P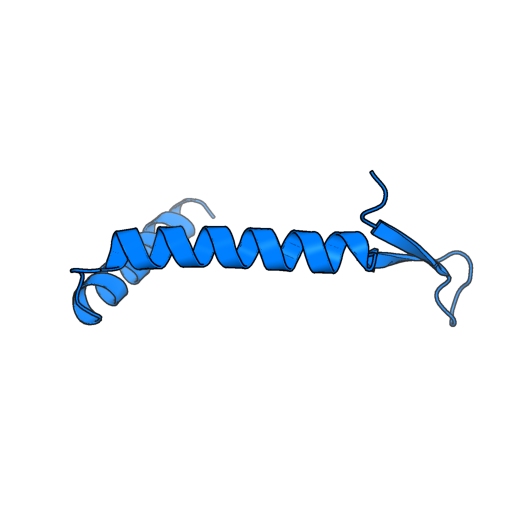rotein AF-A0A956S5C3-F1 (afdb_monomer)

Foldseek 3Di:
DQQWDWDADPVGRVHTDIDGDPVNVVVVVVVVVVVVVVVCVVCVPPDPVNVVVVVVVVVVVVVVVD

Structure (mmCIF, N/CA/C/O backbone):
data_AF-A0A956S5C3-F1
#
_entry.id   AF-A0A956S5C3-F1
#
loop_
_atom_site.group_PDB
_atom_site.id
_atom_site.type_symbol
_atom_site.label_atom_id
_atom_site.label_alt_id
_atom_site.label_comp_id
_atom_site.label_as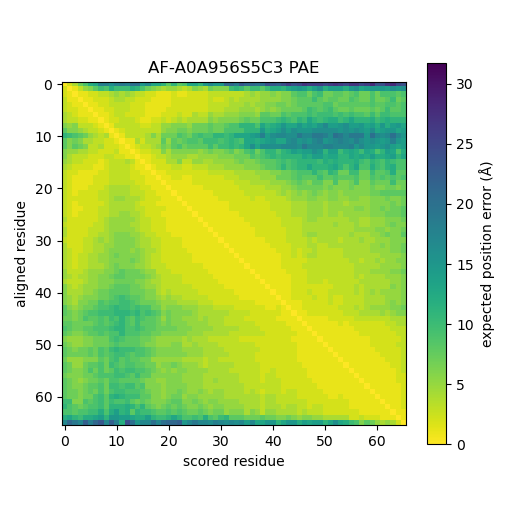ym_id
_atom_site.label_entity_id
_atom_site.label_seq_id
_atom_site.pdbx_PDB_ins_code
_atom_site.Cartn_x
_atom_site.Cartn_y
_atom_site.Cartn_z
_atom_site.occupancy
_atom_site.B_iso_or_equiv
_atom_site.auth_seq_id
_atom_site.auth_comp_id
_atom_site.auth_asym_id
_atom_site.auth_atom_id
_atom_site.pdbx_PDB_model_num
ATOM 1 N N . SER A 1 1 ? 3.612 6.013 -19.994 1.00 66.62 1 SER A N 1
ATOM 2 C CA . SER A 1 1 ? 4.139 6.248 -18.637 1.00 66.62 1 SER A CA 1
ATOM 3 C C . SER A 1 1 ? 5.276 5.279 -18.379 1.00 66.62 1 SER A C 1
ATOM 5 O O . SER A 1 1 ? 5.041 4.082 -18.412 1.00 66.62 1 SER A O 1
ATOM 7 N N . ASP A 1 2 ? 6.498 5.783 -18.208 1.00 89.31 2 ASP A N 1
ATOM 8 C CA . ASP A 1 2 ? 7.728 4.989 -18.045 1.00 89.31 2 ASP A CA 1
ATOM 9 C C . ASP A 1 2 ? 7.975 4.637 -16.567 1.00 89.31 2 ASP A C 1
ATOM 11 O O . ASP A 1 2 ? 8.837 5.207 -15.901 1.00 89.31 2 ASP A O 1
ATOM 15 N N . LEU A 1 3 ? 7.096 3.802 -16.007 1.00 96.00 3 LEU A N 1
ATOM 16 C CA . LEU A 1 3 ? 7.106 3.451 -14.577 1.00 96.00 3 LEU A CA 1
ATOM 17 C C . LEU A 1 3 ? 7.592 2.022 -14.311 1.00 96.00 3 LEU A C 1
ATOM 19 O O . LEU A 1 3 ? 8.023 1.688 -13.211 1.00 96.00 3 LEU A O 1
ATOM 23 N N . ILE A 1 4 ? 7.517 1.168 -15.325 1.00 96.19 4 ILE A N 1
ATOM 24 C CA . ILE A 1 4 ? 7.954 -0.216 -15.236 1.00 96.19 4 ILE A CA 1
ATOM 25 C C . ILE A 1 4 ? 8.856 -0.543 -16.412 1.00 96.19 4 ILE A C 1
ATOM 27 O O . ILE A 1 4 ? 8.600 -0.124 -17.539 1.00 96.19 4 ILE A O 1
ATOM 31 N N . GLN A 1 5 ? 9.867 -1.360 -16.152 1.00 95.12 5 GLN A N 1
ATOM 32 C CA . GLN A 1 5 ? 10.736 -1.922 -17.171 1.00 95.12 5 GLN A CA 1
ATOM 33 C C . GLN A 1 5 ? 10.659 -3.447 -17.128 1.00 95.12 5 GLN A C 1
ATOM 35 O O . GLN A 1 5 ? 10.583 -4.061 -16.065 1.00 95.12 5 GLN A O 1
ATOM 40 N N . ARG A 1 6 ? 10.672 -4.072 -18.310 1.00 94.50 6 ARG A N 1
ATOM 41 C CA . ARG A 1 6 ? 10.726 -5.529 -18.467 1.00 94.50 6 ARG A CA 1
ATOM 42 C C . ARG A 1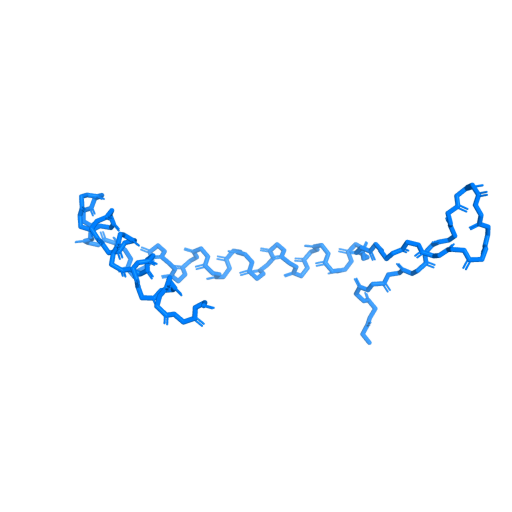 6 ? 12.149 -5.943 -18.820 1.00 94.50 6 ARG A C 1
ATOM 44 O O . ARG A 1 6 ? 12.588 -5.718 -19.946 1.00 94.50 6 ARG A O 1
ATOM 51 N N . VAL A 1 7 ? 12.859 -6.559 -17.883 1.00 92.75 7 VAL A N 1
ATOM 52 C CA . VAL A 1 7 ? 14.245 -7.020 -18.081 1.00 92.75 7 VAL A CA 1
ATOM 53 C C . VAL A 1 7 ? 14.289 -8.534 -18.299 1.00 92.75 7 VAL A C 1
ATOM 55 O O . VAL A 1 7 ? 13.510 -9.242 -17.662 1.00 92.75 7 VAL A O 1
ATOM 58 N N . PRO A 1 8 ? 15.127 -9.058 -19.217 1.00 92.38 8 PRO A N 1
ATOM 59 C CA . PRO A 1 8 ? 15.337 -10.500 -19.337 1.00 92.38 8 PRO A CA 1
ATOM 60 C C . PRO A 1 8 ? 15.844 -11.085 -18.023 1.00 92.38 8 PRO A C 1
ATOM 62 O O . PRO A 1 8 ? 16.606 -10.447 -17.297 1.00 92.38 8 PRO A O 1
ATOM 65 N N . VAL A 1 9 ? 15.396 -12.298 -17.736 1.00 91.88 9 VAL A N 1
ATOM 66 C CA . VAL A 1 9 ? 15.904 -13.104 -16.630 1.00 91.88 9 VAL A CA 1
ATOM 67 C C . VAL A 1 9 ? 17.165 -13.826 -17.117 1.00 91.88 9 VAL A C 1
ATOM 69 O O . VAL A 1 9 ? 17.230 -14.223 -18.281 1.00 91.88 9 VAL A O 1
ATOM 72 N N . ALA A 1 10 ? 18.188 -13.935 -16.266 1.00 90.06 10 ALA A N 1
ATOM 73 C CA . ALA A 1 10 ? 19.495 -14.469 -16.665 1.00 90.06 10 ALA A CA 1
ATOM 74 C C . ALA A 1 10 ? 19.419 -15.959 -17.040 1.00 90.06 10 ALA A C 1
ATOM 76 O O . ALA A 1 10 ? 20.153 -16.426 -17.906 1.00 90.06 10 ALA A O 1
ATOM 77 N N . GLU A 1 11 ? 18.498 -16.681 -16.408 1.00 91.69 11 GLU A N 1
ATOM 78 C CA . GLU A 1 11 ? 18.290 -18.117 -16.541 1.00 91.69 11 GLU A CA 1
ATOM 79 C C . GLU A 1 11 ? 17.470 -18.501 -17.789 1.00 91.69 11 GLU A C 1
ATOM 81 O O . GLU A 1 11 ? 17.684 -19.570 -18.354 1.00 91.69 11 GLU A O 1
ATOM 86 N N . ASP A 1 12 ? 16.546 -17.643 -18.247 1.00 91.19 12 ASP A N 1
ATOM 87 C CA . ASP A 1 12 ? 15.758 -17.854 -19.473 1.00 91.19 12 ASP A CA 1
ATOM 88 C C . ASP A 1 12 ? 15.381 -16.507 -20.110 1.00 91.19 12 ASP A C 1
ATOM 90 O O . ASP A 1 12 ? 14.558 -15.752 -19.589 1.00 91.19 12 ASP A O 1
ATOM 94 N N . ALA A 1 13 ? 15.943 -16.222 -21.289 1.00 82.69 13 ALA A N 1
ATOM 95 C CA . ALA A 1 13 ? 15.733 -14.962 -22.004 1.00 82.69 13 ALA A CA 1
ATOM 96 C C . ALA A 1 13 ? 14.286 -14.745 -22.501 1.00 82.69 13 ALA A C 1
ATOM 98 O O . ALA A 1 13 ? 13.916 -13.608 -22.830 1.00 82.69 13 ALA A O 1
ATOM 99 N N . ARG A 1 14 ? 13.463 -15.804 -22.553 1.00 91.75 14 ARG A N 1
ATOM 100 C CA . ARG A 1 14 ? 12.020 -15.715 -22.846 1.00 91.75 14 ARG A CA 1
ATOM 101 C C . ARG A 1 14 ? 11.244 -15.175 -21.648 1.00 91.75 14 ARG A C 1
ATOM 103 O O . ARG A 1 14 ? 10.179 -14.586 -21.831 1.00 91.75 14 ARG A O 1
ATOM 110 N N . LEU A 1 15 ? 11.775 -15.343 -20.436 1.00 92.94 15 LEU A N 1
ATOM 111 C CA . LEU A 1 15 ? 11.203 -14.779 -19.223 1.00 92.94 15 LEU A CA 1
ATOM 112 C C . LEU A 1 15 ? 11.634 -13.318 -19.064 1.00 92.94 15 LEU A C 1
ATOM 114 O O . LEU A 1 15 ? 12.784 -12.935 -19.297 1.00 92.94 15 LEU A O 1
ATOM 118 N N . LYS A 1 16 ? 10.682 -12.480 -18.647 1.00 92.25 16 LYS A N 1
ATOM 119 C CA . LYS A 1 16 ? 10.917 -11.074 -18.315 1.00 92.25 16 LYS A CA 1
ATOM 120 C C . LYS A 1 16 ? 10.501 -10.814 -16.874 1.00 92.25 16 LYS A C 1
ATOM 122 O O . LYS A 1 16 ? 9.374 -11.122 -16.498 1.00 92.25 16 LYS A O 1
ATOM 127 N N . LYS A 1 17 ? 11.378 -10.183 -16.097 1.00 93.12 17 LYS A N 1
ATOM 128 C CA . LYS A 1 17 ? 11.051 -9.622 -14.785 1.00 93.12 17 LYS A CA 1
ATOM 129 C C . LYS A 1 17 ? 10.554 -8.191 -14.958 1.00 93.12 17 LYS A C 1
ATOM 131 O O . LYS A 1 17 ? 11.135 -7.421 -15.722 1.00 93.12 17 LYS A O 1
ATOM 136 N N . ILE A 1 18 ? 9.489 -7.839 -14.244 1.00 94.94 18 ILE A N 1
ATOM 137 C CA . ILE A 1 18 ? 9.027 -6.455 -14.128 1.00 94.94 18 ILE A CA 1
ATOM 138 C C . ILE A 1 18 ? 9.799 -5.806 -12.981 1.00 94.94 18 ILE A C 1
ATOM 140 O O . ILE A 1 18 ? 9.815 -6.331 -11.868 1.00 94.94 18 ILE A O 1
ATOM 144 N N . ILE A 1 19 ? 10.446 -4.682 -13.263 1.00 94.69 19 ILE A N 1
ATOM 145 C CA . ILE A 1 19 ? 11.112 -3.841 -12.269 1.00 94.69 19 ILE A CA 1
ATOM 146 C C . ILE A 1 19 ? 10.525 -2.432 -12.323 1.00 94.69 19 ILE A C 1
ATOM 148 O O . ILE A 1 19 ? 10.059 -1.994 -13.377 1.00 94.69 19 ILE A O 1
ATOM 152 N N . LEU A 1 20 ? 10.544 -1.730 -11.193 1.00 96.06 20 LEU A N 1
ATOM 153 C CA . LEU A 1 20 ? 10.228 -0.305 -11.157 1.00 96.06 20 LEU A CA 1
ATOM 154 C C . LEU A 1 20 ? 11.371 0.480 -11.803 1.00 96.06 20 LEU A C 1
ATOM 156 O O . LEU A 1 20 ? 12.541 0.155 -11.598 1.00 96.06 20 LEU A O 1
ATOM 160 N N . THR A 1 21 ? 11.031 1.507 -12.576 1.00 96.75 21 THR A N 1
ATOM 161 C CA . THR A 1 21 ? 12.019 2.490 -13.034 1.00 96.75 21 THR A CA 1
ATOM 162 C C . THR A 1 21 ? 12.386 3.429 -11.886 1.00 96.75 21 THR A C 1
ATOM 164 O O . THR A 1 21 ? 11.631 3.574 -10.924 1.00 96.75 21 THR A O 1
ATOM 167 N N . GLU A 1 22 ? 13.513 4.130 -12.003 1.00 95.62 22 GLU A N 1
ATOM 168 C CA . GLU A 1 22 ? 13.900 5.181 -11.050 1.00 95.62 22 GLU A CA 1
ATOM 169 C C . GLU A 1 22 ? 12.785 6.228 -10.887 1.00 95.62 22 GLU A C 1
ATOM 171 O O . GLU A 1 22 ? 12.400 6.586 -9.775 1.00 95.62 22 GLU A O 1
ATOM 176 N N . LYS A 1 23 ? 12.161 6.626 -12.002 1.00 96.00 23 LYS A N 1
ATOM 177 C CA . LYS A 1 23 ? 11.002 7.525 -12.002 1.00 96.00 23 LYS A CA 1
ATOM 178 C C . LYS A 1 23 ? 9.840 6.988 -11.162 1.00 96.00 23 LYS A C 1
ATOM 180 O O . LYS A 1 23 ? 9.187 7.763 -10.465 1.00 96.00 23 LYS A O 1
ATOM 185 N N . ALA A 1 24 ? 9.549 5.690 -11.241 1.00 97.06 24 ALA A N 1
ATOM 186 C CA . ALA A 1 24 ? 8.493 5.087 -10.434 1.00 97.06 24 ALA A CA 1
ATOM 187 C C . ALA A 1 24 ? 8.852 5.003 -8.956 1.00 97.06 24 ALA A C 1
ATOM 189 O O . ALA A 1 24 ? 7.964 5.175 -8.129 1.00 97.06 24 ALA A O 1
ATOM 190 N N . MET A 1 25 ? 10.122 4.780 -8.621 1.00 96.69 25 MET A N 1
ATOM 191 C CA . MET A 1 25 ? 10.576 4.786 -7.231 1.00 96.69 25 MET A CA 1
ATOM 192 C C . MET A 1 25 ? 10.397 6.172 -6.602 1.00 96.69 25 MET A C 1
ATOM 194 O O . MET A 1 25 ? 9.768 6.274 -5.553 1.00 96.69 25 MET A O 1
ATOM 198 N N . ILE A 1 26 ? 10.831 7.233 -7.293 1.00 96.81 26 ILE A N 1
ATOM 199 C CA . ILE A 1 26 ? 10.648 8.625 -6.843 1.00 96.81 26 ILE A CA 1
ATOM 200 C C . ILE A 1 26 ? 9.158 8.962 -6.706 1.00 96.81 26 ILE A C 1
ATOM 202 O O . ILE A 1 26 ? 8.726 9.567 -5.727 1.00 96.81 26 ILE A O 1
ATOM 206 N N . LEU A 1 27 ? 8.341 8.564 -7.686 1.00 96.69 27 LEU A N 1
ATOM 207 C CA . LEU A 1 27 ? 6.898 8.784 -7.620 1.00 96.69 27 LEU A CA 1
ATOM 208 C C . LEU A 1 27 ? 6.268 8.044 -6.433 1.00 96.69 27 LEU A C 1
ATOM 210 O O . LEU A 1 27 ? 5.436 8.620 -5.738 1.00 96.69 27 LEU A O 1
ATOM 214 N N . ASN A 1 28 ? 6.662 6.792 -6.200 1.00 96.25 28 ASN A N 1
ATOM 215 C CA . ASN A 1 28 ? 6.175 5.997 -5.081 1.00 96.25 28 ASN A CA 1
ATOM 216 C C . ASN A 1 28 ? 6.532 6.651 -3.743 1.00 96.25 28 ASN A C 1
ATOM 218 O O . ASN A 1 28 ? 5.667 6.763 -2.885 1.00 96.25 28 ASN A O 1
ATOM 222 N N . GLU A 1 29 ? 7.762 7.143 -3.594 1.00 97.12 29 GLU A N 1
ATOM 223 C CA . GLU A 1 29 ? 8.195 7.861 -2.395 1.00 97.12 29 GLU A CA 1
ATOM 224 C C . GLU A 1 29 ? 7.354 9.122 -2.147 1.00 97.12 29 GLU A C 1
ATOM 226 O O . GLU A 1 29 ? 6.830 9.306 -1.049 1.00 97.12 29 GLU A O 1
ATOM 231 N N . ASN A 1 30 ? 7.124 9.937 -3.179 1.00 97.44 30 ASN A N 1
ATOM 232 C CA . ASN A 1 30 ? 6.277 11.129 -3.067 1.00 97.44 30 ASN A CA 1
ATOM 233 C C . ASN A 1 30 ? 4.834 10.787 -2.664 1.00 97.44 30 ASN A C 1
ATOM 235 O O . ASN A 1 30 ? 4.233 11.478 -1.840 1.00 97.44 30 ASN A O 1
ATOM 239 N N . ILE A 1 31 ? 4.274 9.714 -3.230 1.00 97.12 31 ILE A N 1
ATOM 240 C CA . ILE A 1 31 ? 2.935 9.235 -2.869 1.00 97.12 31 ILE A CA 1
ATOM 241 C C . ILE A 1 31 ? 2.923 8.746 -1.417 1.00 97.12 31 ILE A C 1
ATOM 243 O O . ILE A 1 31 ? 2.022 9.116 -0.668 1.00 97.12 31 ILE A O 1
ATOM 247 N N . SER A 1 32 ? 3.928 7.978 -0.990 1.00 97.56 32 SER A N 1
ATOM 248 C CA . SER A 1 32 ? 4.059 7.527 0.399 1.00 97.56 32 SER A CA 1
ATOM 249 C C . SER A 1 32 ? 4.158 8.699 1.376 1.00 97.56 32 SER A C 1
ATOM 251 O O . SER A 1 32 ? 3.501 8.680 2.412 1.00 97.56 32 SER A O 1
ATOM 253 N N . MET A 1 33 ? 4.907 9.754 1.042 1.00 98.00 33 MET A N 1
ATOM 254 C CA . MET A 1 33 ? 4.970 10.969 1.864 1.00 98.00 33 MET A CA 1
ATOM 255 C C . MET A 1 33 ? 3.605 11.657 1.978 1.00 98.00 33 MET A C 1
ATOM 257 O O . MET A 1 33 ? 3.220 12.076 3.070 1.00 98.00 33 MET A O 1
ATOM 261 N N . ALA A 1 34 ? 2.856 11.749 0.876 1.00 97.75 34 ALA A N 1
ATOM 262 C CA . ALA A 1 34 ? 1.515 12.327 0.884 1.00 97.75 34 ALA A CA 1
ATOM 263 C C . ALA A 1 34 ? 0.535 11.494 1.729 1.00 97.75 34 ALA A C 1
ATOM 265 O O . ALA A 1 34 ? -0.208 12.063 2.527 1.00 97.75 34 ALA A O 1
ATOM 266 N N . ILE A 1 35 ? 0.573 10.161 1.604 1.00 97.75 35 ILE A N 1
ATOM 267 C CA . ILE A 1 35 ? -0.229 9.239 2.423 1.00 97.75 35 ILE A CA 1
ATOM 268 C C . ILE A 1 35 ? 0.100 9.437 3.903 1.00 97.75 35 ILE A C 1
ATOM 270 O O . ILE A 1 35 ? -0.800 9.743 4.679 1.00 97.75 35 ILE A O 1
ATOM 274 N N . ASN A 1 36 ? 1.382 9.382 4.274 1.00 97.06 36 ASN A N 1
ATOM 275 C CA . ASN A 1 36 ? 1.821 9.563 5.659 1.00 97.06 36 ASN A CA 1
ATOM 276 C C . ASN A 1 36 ? 1.384 10.921 6.223 1.00 97.06 36 ASN A C 1
ATOM 278 O O . ASN A 1 36 ? 0.989 11.022 7.381 1.00 97.06 36 ASN A O 1
ATOM 282 N N . SER A 1 37 ? 1.444 11.985 5.416 1.00 97.62 37 SER A N 1
ATOM 283 C CA . SER A 1 37 ? 0.987 13.312 5.833 1.00 97.62 37 SER A CA 1
ATOM 284 C C . SER A 1 37 ? -0.509 13.325 6.156 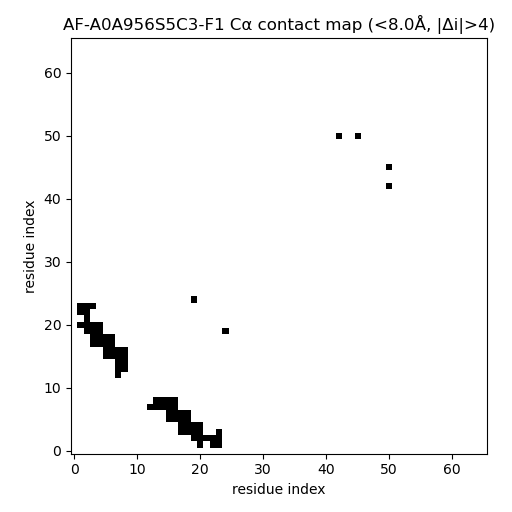1.00 97.62 37 SER A C 1
ATOM 286 O O . SER A 1 37 ? -0.902 13.912 7.166 1.00 97.62 37 SER A O 1
ATOM 288 N N . VAL A 1 38 ? -1.330 12.672 5.330 1.00 97.38 38 VAL A N 1
ATOM 289 C CA . VAL A 1 38 ? -2.774 12.556 5.561 1.00 97.38 38 VAL A CA 1
ATOM 290 C C . VAL A 1 38 ? -3.055 11.678 6.778 1.00 97.38 38 VAL A C 1
ATOM 292 O O . VAL A 1 38 ? -3.806 12.096 7.654 1.00 97.38 38 VAL A O 1
ATOM 295 N N . GLU A 1 39 ? -2.427 10.506 6.875 1.00 95.12 39 GLU A N 1
ATOM 296 C CA . GLU A 1 39 ? -2.608 9.576 7.996 1.00 95.12 39 GLU A CA 1
ATOM 297 C C . GLU A 1 39 ? -2.246 10.225 9.333 1.00 95.12 39 GLU A C 1
ATOM 299 O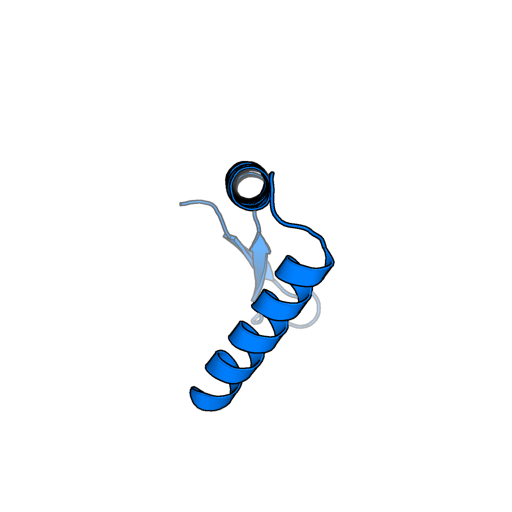 O . GLU A 1 39 ? -3.070 10.218 10.246 1.00 95.12 39 GLU A O 1
ATOM 304 N N . ASN A 1 40 ? -1.091 10.893 9.415 1.00 95.81 40 ASN A N 1
ATOM 305 C CA . ASN A 1 40 ? -0.670 11.617 10.617 1.00 95.81 40 ASN A CA 1
ATOM 306 C C . ASN A 1 40 ? -1.672 12.702 11.020 1.00 95.81 40 ASN A C 1
ATOM 308 O O . ASN A 1 40 ? -1.913 12.916 12.208 1.00 95.81 40 ASN A O 1
ATOM 312 N N . LYS A 1 41 ? -2.263 13.398 10.040 1.00 96.75 41 LYS A N 1
ATOM 313 C CA . LYS A 1 41 ? -3.259 14.433 10.325 1.00 96.75 41 LYS A CA 1
ATOM 314 C C . LYS A 1 41 ? -4.568 13.835 10.834 1.00 96.75 41 LYS A C 1
ATOM 316 O O . LYS A 1 41 ? -5.181 14.399 11.736 1.00 96.75 41 LYS A O 1
ATOM 321 N N . LEU A 1 42 ? -4.990 12.708 10.268 1.00 94.06 42 LEU A N 1
ATOM 322 C CA . LEU A 1 42 ? -6.187 11.991 10.707 1.00 94.06 42 LEU A CA 1
ATOM 323 C C . LEU A 1 42 ? -6.010 11.387 12.107 1.00 94.06 42 LEU A C 1
ATOM 325 O O . LEU A 1 42 ? -6.978 11.323 12.861 1.00 94.06 42 LEU A O 1
ATOM 329 N N . SER A 1 43 ? -4.789 10.985 12.470 1.00 95.00 43 SER A N 1
ATOM 330 C CA . SER A 1 43 ? -4.486 10.344 13.753 1.00 95.00 43 SER A CA 1
ATOM 331 C C . SER A 1 43 ? -4.033 11.296 14.866 1.00 95.00 43 SER A C 1
ATOM 333 O O . SER A 1 43 ? -3.791 10.830 15.973 1.00 95.00 43 SER A O 1
ATOM 335 N N . GLU A 1 44 ? -3.906 12.604 14.610 1.00 96.00 44 GLU A N 1
ATOM 336 C CA . GLU A 1 44 ? -3.255 13.590 15.502 1.00 96.00 44 GLU A CA 1
ATOM 337 C C . GLU A 1 44 ? -3.766 13.580 16.956 1.00 96.00 44 GLU A C 1
ATOM 339 O O . GLU A 1 44 ? -3.002 13.850 17.877 1.00 96.00 44 GLU A O 1
ATOM 344 N N . ASN A 1 45 ? -5.038 13.240 17.176 1.00 96.69 45 ASN A N 1
ATOM 345 C CA . ASN A 1 45 ? -5.666 13.211 18.504 1.00 96.69 45 ASN A CA 1
ATOM 346 C C . ASN A 1 45 ? -6.242 11.837 18.868 1.00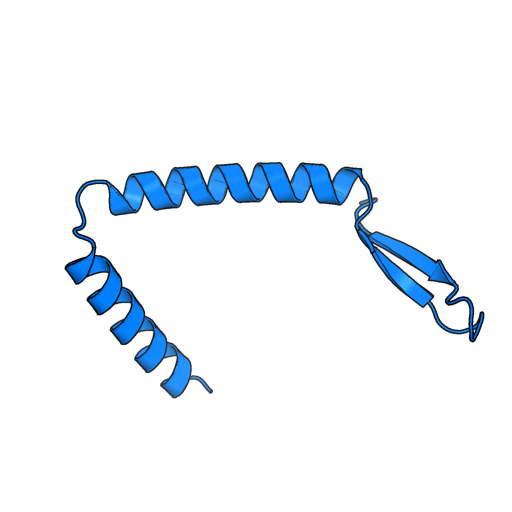 96.69 45 ASN A C 1
ATOM 348 O O . ASN A 1 45 ? -7.117 11.744 19.725 1.00 96.69 45 ASN A O 1
ATOM 352 N N . ILE A 1 46 ? -5.786 10.784 18.192 1.00 97.06 46 ILE A N 1
ATOM 353 C CA . ILE A 1 46 ? -6.226 9.413 18.440 1.00 97.06 46 ILE A CA 1
ATOM 354 C C . ILE A 1 46 ? -5.127 8.706 19.223 1.00 97.06 46 ILE A C 1
ATOM 356 O O . ILE A 1 46 ? -3.963 8.678 18.816 1.00 97.06 46 ILE A O 1
ATOM 360 N N . THR A 1 47 ? -5.485 8.127 20.361 1.00 96.81 47 THR A N 1
ATOM 361 C CA . THR A 1 47 ? -4.533 7.365 21.166 1.00 96.81 47 THR A CA 1
ATOM 362 C C . THR A 1 47 ? -4.134 6.072 20.458 1.00 96.81 47 THR A C 1
ATOM 364 O O . THR A 1 47 ? -4.871 5.514 19.642 1.00 96.81 47 THR A O 1
ATOM 367 N N . LEU A 1 48 ? -2.966 5.533 20.810 1.00 94.44 48 LEU A N 1
ATOM 368 C CA . LEU A 1 48 ? -2.512 4.258 20.255 1.00 94.44 48 LEU A CA 1
ATOM 369 C C . LEU A 1 48 ? -3.497 3.112 20.553 1.00 94.44 48 LEU A C 1
ATOM 371 O O . LEU A 1 48 ? -3.674 2.219 19.727 1.00 94.44 48 LEU A O 1
ATOM 375 N N . GLU A 1 49 ? -4.158 3.136 21.713 1.00 97.69 49 GLU A N 1
ATOM 376 C CA . GLU A 1 49 ? -5.185 2.151 22.061 1.00 97.69 49 GLU A CA 1
ATOM 377 C C . GLU A 1 49 ? -6.381 2.221 21.102 1.00 97.69 49 GLU A C 1
ATOM 379 O O . GLU A 1 49 ? -6.785 1.195 20.553 1.00 97.69 49 GLU A O 1
ATOM 384 N N . GLU A 1 50 ? -6.901 3.419 20.837 1.00 97.88 50 GLU A N 1
ATOM 385 C CA . GLU A 1 50 ? -8.012 3.629 19.903 1.00 97.88 50 GLU A CA 1
ATOM 386 C C . GLU A 1 50 ? -7.643 3.222 18.469 1.00 97.88 50 GLU A C 1
ATOM 388 O O . GLU A 1 50 ? -8.433 2.544 17.808 1.00 97.88 50 GLU A O 1
ATOM 393 N N . ILE A 1 51 ? -6.425 3.539 18.010 1.00 96.31 51 ILE A N 1
ATOM 394 C CA . ILE A 1 51 ? -5.910 3.078 16.707 1.00 96.31 51 ILE A CA 1
ATOM 395 C C . ILE A 1 51 ? -5.879 1.544 16.643 1.00 96.31 51 ILE A C 1
ATOM 397 O O . ILE A 1 51 ? -6.325 0.950 15.660 1.00 96.31 51 ILE A O 1
ATOM 401 N N . ASN A 1 52 ? -5.409 0.876 17.698 1.00 96.94 52 ASN A N 1
ATOM 402 C CA . ASN A 1 52 ? -5.372 -0.588 17.744 1.00 96.94 52 ASN A CA 1
ATOM 403 C C . ASN A 1 52 ? -6.779 -1.206 17.729 1.00 96.94 52 ASN A C 1
ATOM 405 O O . ASN A 1 52 ? -7.008 -2.232 17.080 1.00 96.94 52 ASN A O 1
ATOM 409 N N . VAL A 1 53 ? -7.743 -0.587 18.420 1.00 98.06 53 VAL A N 1
ATOM 410 C CA . VAL A 1 53 ? -9.152 -0.999 18.359 1.00 98.06 53 VAL A CA 1
ATOM 411 C C . VAL A 1 53 ? -9.690 -0.841 16.937 1.00 98.06 53 VAL A C 1
ATOM 413 O O . VAL A 1 53 ? -10.327 -1.770 16.436 1.00 98.06 53 VAL A O 1
ATOM 416 N N . PHE A 1 54 ? -9.407 0.286 16.281 1.00 96.44 54 PHE A N 1
ATOM 417 C CA . PHE A 1 54 ? -9.813 0.556 14.904 1.00 96.44 54 PHE A CA 1
ATOM 418 C C . PHE A 1 54 ? -9.266 -0.494 13.928 1.00 96.44 54 PHE A C 1
ATOM 420 O O . PHE A 1 54 ? -10.053 -1.103 13.199 1.00 96.44 54 PHE A O 1
ATOM 427 N N . TYR A 1 55 ? -7.965 -0.803 13.980 1.00 96.50 55 TYR A N 1
ATOM 428 C CA . TYR A 1 55 ? 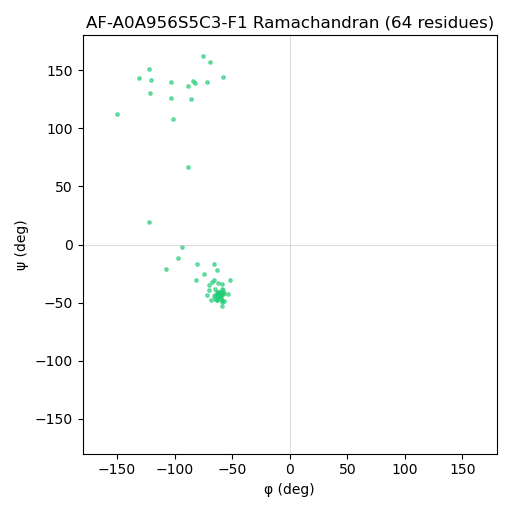-7.372 -1.850 13.138 1.00 96.50 55 TYR A CA 1
ATOM 429 C C . TYR A 1 55 ? -8.025 -3.215 13.350 1.00 96.50 55 TYR A C 1
ATOM 431 O O . TYR A 1 55 ? -8.379 -3.890 12.385 1.00 96.50 55 TYR A O 1
ATOM 439 N N . ARG A 1 56 ? -8.297 -3.593 14.603 1.00 98.12 56 ARG A N 1
ATOM 440 C CA . ARG A 1 56 ? -8.988 -4.853 14.908 1.00 98.12 56 ARG A CA 1
ATOM 441 C C . ARG A 1 56 ? -10.403 -4.910 14.326 1.00 98.12 56 ARG A C 1
ATOM 443 O O . ARG A 1 56 ? -10.881 -5.993 13.993 1.00 98.12 56 ARG A O 1
ATOM 450 N N . VAL A 1 57 ? -11.106 -3.780 14.249 1.00 98.19 57 VAL A N 1
ATOM 451 C CA . VAL A 1 57 ? -12.426 -3.710 13.603 1.00 98.19 57 VAL A CA 1
ATOM 452 C C . VAL A 1 57 ? -12.287 -3.824 12.084 1.00 98.19 57 VAL A C 1
ATOM 454 O O . VAL A 1 57 ? -13.03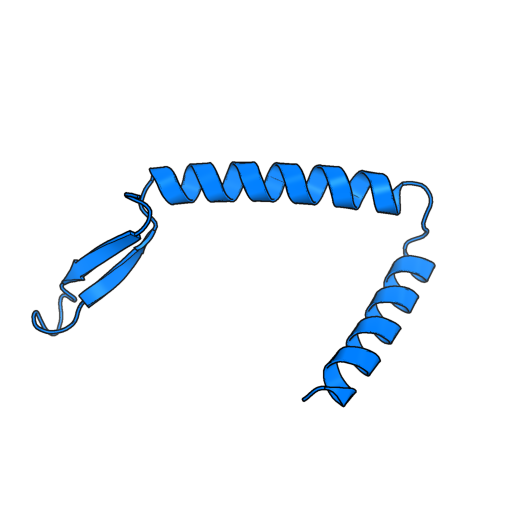2 -4.596 11.481 1.00 98.19 57 VAL A O 1
ATOM 457 N N . LEU A 1 58 ? -11.317 -3.134 11.477 1.00 97.38 58 LEU A N 1
ATOM 458 C CA . LEU A 1 58 ? -11.040 -3.235 10.041 1.00 97.38 58 LEU A CA 1
ATOM 459 C C . LEU A 1 58 ? -10.680 -4.662 9.612 1.00 97.38 58 LEU A C 1
ATOM 461 O O . LEU A 1 58 ? -11.218 -5.141 8.617 1.00 97.38 58 LEU A O 1
ATOM 465 N N . ASP A 1 59 ? -9.846 -5.366 10.380 1.00 97.94 59 ASP A N 1
ATOM 466 C CA . ASP A 1 59 ? -9.497 -6.763 10.098 1.00 97.94 59 ASP A CA 1
ATOM 467 C C . ASP A 1 59 ? -10.733 -7.670 10.105 1.00 97.94 59 ASP A C 1
ATOM 469 O O . ASP A 1 59 ? -10.891 -8.508 9.221 1.00 97.94 59 ASP A O 1
ATOM 473 N N . LYS A 1 60 ? -11.658 -7.478 11.055 1.00 98.06 60 LYS A N 1
ATOM 474 C CA . LYS A 1 60 ? -12.925 -8.229 11.077 1.00 98.06 60 LYS A CA 1
ATOM 475 C C . LYS A 1 60 ? -13.774 -7.954 9.838 1.00 98.06 60 LYS A C 1
ATOM 477 O O . LYS A 1 60 ? -14.373 -8.880 9.306 1.00 98.06 60 LYS A O 1
ATOM 482 N N . ILE A 1 61 ? -13.834 -6.698 9.388 1.00 98.00 61 ILE A N 1
ATOM 483 C CA . ILE A 1 61 ? -14.565 -6.325 8.170 1.00 98.00 61 ILE A CA 1
ATOM 484 C C . ILE A 1 61 ? -13.919 -6.979 6.947 1.00 98.00 61 ILE A C 1
ATOM 486 O O . ILE A 1 61 ? -14.637 -7.578 6.153 1.00 98.00 61 ILE A O 1
ATOM 490 N N . ARG A 1 62 ? -12.585 -6.916 6.817 1.00 97.19 62 ARG A N 1
ATOM 491 C CA . ARG A 1 62 ? -11.852 -7.559 5.715 1.00 97.19 62 ARG A CA 1
ATOM 492 C C . ARG A 1 62 ? -12.125 -9.060 5.673 1.00 97.19 62 ARG A C 1
ATOM 494 O O . ARG A 1 62 ? -12.500 -9.561 4.625 1.00 97.19 62 ARG A O 1
ATOM 501 N N . ASN A 1 63 ? -12.022 -9.744 6.812 1.00 97.31 63 ASN A N 1
ATOM 502 C CA . ASN A 1 63 ? -12.238 -11.190 6.894 1.00 97.31 63 ASN A CA 1
ATOM 503 C C . ASN A 1 63 ? -13.672 -11.617 6.532 1.00 97.31 63 ASN A C 1
ATOM 505 O O . ASN A 1 63 ? -13.886 -12.772 6.197 1.00 97.31 63 ASN A O 1
ATOM 509 N N . ASN A 1 64 ? -14.659 -10.719 6.617 1.00 97.12 64 ASN A N 1
ATOM 510 C CA . ASN A 1 64 ? -16.026 -11.010 6.175 1.00 97.12 64 ASN A CA 1
ATOM 511 C C . ASN A 1 64 ? -16.206 -10.879 4.650 1.00 97.12 64 ASN A C 1
ATOM 513 O O . ASN A 1 64 ? -17.238 -11.301 4.132 1.00 97.12 64 ASN A O 1
ATOM 517 N N . LEU A 1 65 ? -15.275 -10.211 3.960 1.00 94.62 65 LEU A N 1
ATOM 518 C CA . LEU A 1 65 ? -15.302 -9.974 2.511 1.00 94.62 65 LEU A CA 1
ATOM 519 C C . LEU A 1 65 ? -14.457 -10.987 1.723 1.00 94.62 65 LEU A C 1
ATOM 521 O O . LEU A 1 65 ? -14.536 -10.998 0.494 1.00 94.62 65 LEU A O 1
ATOM 525 N N . GLU A 1 66 ? -13.642 -11.780 2.418 1.00 80.88 66 GLU A N 1
ATOM 526 C CA . GLU A 1 66 ? -12.876 -12.914 1.882 1.00 80.88 66 GLU A CA 1
ATOM 527 C C . GLU A 1 66 ? -13.734 -14.187 1.838 1.00 80.88 66 GLU A C 1
ATOM 529 O O . GLU A 1 66 ? -13.608 -14.929 0.835 1.00 80.88 66 GLU A O 1
#

S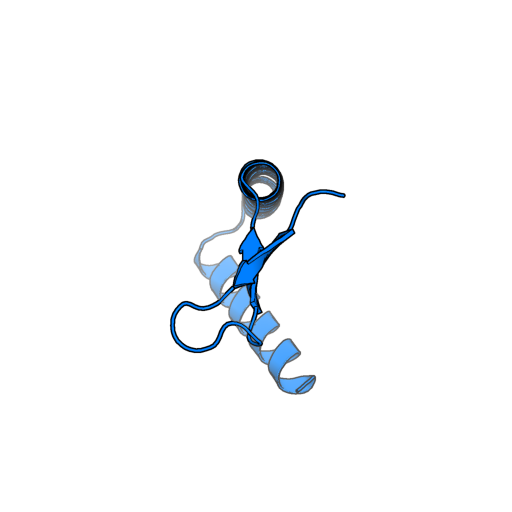olvent-accessible surface area (backbone atoms only — not comparable to full-atom values): 3932 Å² total; per-residue (Å²): 132,80,38,66,43,77,42,67,36,94,90,42,74,90,42,64,45,80,42,73,29,71,64,32,51,57,50,49,52,55,50,50,52,53,49,50,55,50,52,53,62,74,42,70,88,56,51,71,67,57,51,52,52,49,52,57,51,52,52,55,55,53,65,74,76,108

Secondary structure (DSSP, 8-state):
---EEEEEPSS-TT-EEEEE-HHHHHHHHHHHHHHHHHHHHHHTT--HHHHHHHHHHHHHHHHHH-

pLDDT: mean 94.93, std 4.75, range [66.62, 98.19]

Mean predicted aligned error: 5.18 Å

Sequence (66 aa):
SDLIQRVPVAEDARLKKIILTEKAMILNENISMAINSVENKLSENITLEEINVFYRVLDKIRNNLE

Radius of gyration: 19.22 Å; Cα contacts (8 Å, |Δi|>4): 37; chains: 1; bounding box: 36×32×45 Å

Nearest PDB structures (foldseek):
  3ech-assembly1_B  TM=6.852E-01  e=7.709E-03  Pseudomonas aeruginosa
  7dvt-assembly1_A  TM=7.203E-01  e=1.318E-02  Streptococcus agalactiae NEM316
  8ylm-assembly1_A  TM=7.645E-01  e=5.380E-02  Deinococcus radiodurans
  4mnu-assembly1_B  TM=7.380E-01  e=8.599E-02  Listeria monocytogenes EGD-e
  3bpx-assembly1_A  TM=6.293E-01  e=8.042E-02  unclassified